Protein AF-X1M3Q6-F1 (afdb_monomer_lite)

Structure (mmCIF, N/CA/C/O backbone):
data_AF-X1M3Q6-F1
#
_entry.id   AF-X1M3Q6-F1
#
loop_
_atom_site.group_PDB
_atom_site.id
_atom_site.type_symbol
_atom_site.label_atom_id
_atom_site.label_alt_id
_atom_site.label_comp_id
_atom_site.label_asym_id
_atom_site.label_entity_id
_atom_site.label_seq_id
_atom_site.pdbx_PDB_ins_code
_atom_site.Cartn_x
_atom_site.Cartn_y
_atom_site.Cartn_z
_atom_site.occupancy
_atom_site.B_iso_or_equiv
_atom_site.auth_seq_id
_atom_site.auth_comp_id
_atom_site.auth_asym_id
_atom_site.auth_atom_id
_atom_site.pdbx_PDB_model_num
ATOM 1 N N . MET A 1 1 ? -21.995 0.492 13.964 1.00 58.50 1 MET A N 1
ATOM 2 C CA . MET A 1 1 ? -20.852 -0.408 14.244 1.00 58.50 1 MET A CA 1
ATOM 3 C C . MET A 1 1 ? -21.040 -0.987 15.648 1.00 58.50 1 MET A C 1
ATOM 5 O O . MET A 1 1 ? -21.218 -0.200 16.566 1.00 58.50 1 MET A O 1
ATOM 9 N N . ARG A 1 2 ? -21.118 -2.322 15.800 1.00 78.56 2 ARG A N 1
ATOM 10 C CA . ARG A 1 2 ? -21.557 -3.027 17.035 1.00 78.56 2 ARG A CA 1
ATOM 11 C C . ARG A 1 2 ? -20.423 -3.525 17.957 1.00 78.56 2 ARG A C 1
ATOM 13 O O . ARG A 1 2 ? -20.710 -4.186 18.943 1.00 78.56 2 ARG A O 1
ATOM 20 N N . ALA A 1 3 ? -19.159 -3.243 17.648 1.00 85.38 3 ALA A N 1
ATOM 21 C CA . ALA A 1 3 ? -18.028 -3.716 18.453 1.00 85.38 3 ALA A CA 1
ATOM 22 C C . ALA A 1 3 ? -17.893 -2.928 19.767 1.00 85.38 3 ALA A C 1
ATOM 24 O O . ALA A 1 3 ? -18.060 -1.710 19.764 1.00 85.38 3 ALA A O 1
ATOM 25 N N . GLU A 1 4 ? -17.565 -3.597 20.871 1.00 88.81 4 GLU A N 1
ATOM 26 C CA . GLU A 1 4 ? -17.412 -2.968 22.191 1.00 88.81 4 GLU A CA 1
ATOM 27 C C . GLU A 1 4 ? -16.165 -2.063 22.243 1.00 88.81 4 GLU A C 1
ATOM 29 O O . GLU A 1 4 ? -16.247 -0.890 22.617 1.00 88.81 4 GLU A O 1
ATOM 34 N N . ARG A 1 5 ? -15.040 -2.571 21.719 1.00 92.69 5 ARG A N 1
ATOM 35 C CA . ARG A 1 5 ? -13.788 -1.842 21.470 1.00 92.69 5 ARG A CA 1
ATOM 36 C C . ARG A 1 5 ? -13.325 -2.016 20.027 1.00 92.69 5 ARG A C 1
ATOM 38 O O . ARG A 1 5 ? -13.762 -2.926 19.325 1.00 92.69 5 ARG A O 1
ATOM 45 N N . ILE A 1 6 ? -12.446 -1.124 19.587 1.00 94.94 6 ILE A N 1
ATOM 46 C CA . ILE A 1 6 ? -11.931 -1.057 18.222 1.00 94.94 6 ILE A CA 1
ATOM 47 C C . ILE A 1 6 ? -10.414 -1.041 18.277 1.00 94.94 6 ILE A C 1
ATOM 49 O O . ILE A 1 6 ? -9.827 -0.220 18.977 1.00 94.94 6 ILE A O 1
ATOM 53 N N . ILE A 1 7 ? -9.792 -1.933 17.514 1.00 94.88 7 ILE A N 1
ATOM 54 C CA . ILE A 1 7 ? -8.346 -1.957 17.331 1.00 94.88 7 ILE A CA 1
ATOM 55 C C . ILE A 1 7 ? -8.037 -1.225 16.028 1.00 94.88 7 ILE A C 1
ATOM 57 O O . ILE A 1 7 ? -8.482 -1.637 14.958 1.00 94.88 7 ILE A O 1
ATOM 61 N N . ALA A 1 8 ? -7.301 -0.125 16.122 1.00 94.56 8 ALA A N 1
ATOM 62 C CA . ALA A 1 8 ? -6.708 0.542 14.975 1.00 94.56 8 ALA A CA 1
ATOM 63 C C . ALA A 1 8 ? -5.263 0.061 14.809 1.00 94.56 8 ALA A C 1
ATOM 65 O O . ALA A 1 8 ? -4.517 -0.018 15.780 1.00 94.56 8 ALA A O 1
ATOM 66 N N . ILE A 1 9 ? -4.855 -0.223 13.575 1.00 94.69 9 ILE A N 1
ATOM 67 C CA . ILE A 1 9 ? -3.487 -0.682 13.282 1.00 94.69 9 ILE A CA 1
ATOM 68 C C . ILE A 1 9 ? -2.482 0.469 13.143 1.00 94.69 9 ILE A C 1
ATOM 70 O O . ILE A 1 9 ? -1.281 0.244 13.055 1.00 94.69 9 ILE A O 1
ATOM 74 N N . THR A 1 10 ? -2.960 1.717 13.114 1.00 92.50 10 THR A N 1
ATOM 75 C CA . THR A 1 10 ? -2.135 2.932 13.071 1.00 92.50 10 THR A CA 1
ATOM 76 C C . THR A 1 10 ? -2.843 4.102 13.762 1.00 92.50 10 THR A C 1
ATOM 78 O O . THR A 1 10 ? -4.074 4.136 13.862 1.00 92.50 10 THR A O 1
ATOM 81 N N . GLU A 1 11 ? -2.083 5.126 14.159 1.00 94.19 11 GLU A N 1
ATOM 82 C CA . GLU A 1 11 ? -2.645 6.394 14.660 1.00 94.19 11 GLU A CA 1
ATOM 83 C C . GLU A 1 11 ? -3.439 7.167 13.594 1.00 94.19 11 GLU A C 1
ATOM 85 O O . GLU A 1 11 ? -4.361 7.924 13.908 1.00 94.19 11 GLU A O 1
ATOM 90 N N . ILE A 1 12 ? -3.114 6.985 12.310 1.00 95.25 12 ILE A N 1
ATOM 91 C CA . ILE A 1 12 ? -3.873 7.591 11.208 1.00 95.25 12 ILE A CA 1
ATOM 92 C C . ILE A 1 12 ? -5.292 7.016 11.181 1.00 95.25 12 ILE A C 1
ATOM 94 O O . ILE A 1 12 ? -6.262 7.777 11.150 1.00 95.25 12 ILE A O 1
ATOM 98 N N . GLU A 1 13 ? -5.425 5.693 11.278 1.00 95.31 13 GLU A N 1
ATOM 99 C CA . GLU A 1 13 ? -6.733 5.040 11.333 1.00 95.31 13 GLU A CA 1
ATOM 100 C C . GLU A 1 13 ? -7.500 5.411 12.608 1.00 95.31 13 GLU A C 1
ATOM 102 O O . GLU A 1 13 ? -8.691 5.719 12.529 1.00 95.31 13 GLU A O 1
ATOM 107 N N . ARG A 1 14 ? -6.831 5.512 13.768 1.00 96.31 14 ARG A N 1
ATOM 108 C CA . ARG A 1 14 ? -7.467 6.025 14.996 1.00 96.31 14 ARG A CA 1
ATOM 109 C C . ARG A 1 14 ? -8.060 7.419 14.788 1.00 96.31 14 ARG A C 1
ATOM 111 O O . ARG A 1 14 ? -9.234 7.631 15.090 1.00 96.31 14 ARG A O 1
ATOM 118 N N . ARG A 1 15 ? -7.293 8.362 14.227 1.00 97.62 15 ARG A N 1
ATOM 119 C CA . ARG A 1 15 ? -7.790 9.719 13.934 1.00 97.62 15 ARG A CA 1
ATOM 120 C C . ARG A 1 15 ? -8.973 9.690 12.974 1.00 97.62 15 ARG A C 1
ATOM 122 O O . ARG A 1 15 ? -9.954 10.393 13.208 1.00 97.62 15 ARG A O 1
ATOM 129 N N . ARG A 1 16 ? -8.921 8.865 11.929 1.00 97.31 16 ARG A N 1
ATOM 130 C CA . ARG A 1 16 ? -10.015 8.713 10.961 1.00 97.31 16 ARG A CA 1
ATOM 131 C C . ARG A 1 16 ? -11.300 8.194 11.611 1.00 97.31 16 ARG A C 1
ATOM 133 O O . ARG A 1 16 ? -12.382 8.664 11.269 1.00 97.31 16 ARG A O 1
ATOM 140 N N . LEU A 1 17 ? -11.196 7.246 12.540 1.00 96.19 17 LEU A N 1
ATOM 141 C CA . LEU A 1 17 ? -12.340 6.704 13.281 1.00 96.19 17 LEU A CA 1
ATOM 142 C C . LEU A 1 17 ? -12.957 7.753 14.217 1.00 96.19 17 LEU A C 1
ATOM 144 O O . LEU A 1 17 ? -14.181 7.878 14.252 1.00 96.19 17 LEU A O 1
ATOM 148 N N . ILE A 1 18 ? -12.130 8.562 14.886 1.00 96.94 18 ILE A N 1
ATOM 149 C CA . ILE A 1 18 ? -12.599 9.690 15.709 1.00 96.94 18 ILE A CA 1
ATOM 150 C C . ILE A 1 18 ? -13.372 10.705 14.854 1.00 96.94 18 ILE A C 1
ATOM 152 O O . ILE A 1 18 ? -14.479 11.093 15.219 1.00 96.94 18 ILE A O 1
ATOM 156 N N . HIS A 1 19 ? -12.865 11.061 13.667 1.00 97.31 19 HIS A N 1
ATOM 157 C CA . HIS A 1 19 ? -13.566 11.963 12.735 1.00 97.31 19 HIS A CA 1
ATOM 158 C C . HIS A 1 19 ? -14.913 11.410 12.242 1.00 97.31 19 HIS A C 1
ATOM 160 O O . HIS A 1 19 ? -15.780 12.175 11.833 1.00 97.31 19 HIS A O 1
ATOM 166 N N . LYS A 1 20 ? -15.115 10.089 12.293 1.00 95.50 20 LYS A N 1
ATOM 167 C CA . LYS A 1 20 ? -16.391 9.431 11.972 1.00 95.50 20 LYS A CA 1
ATOM 168 C C . LYS A 1 20 ? -17.354 9.352 13.168 1.00 95.50 20 LYS A C 1
ATOM 170 O O . LYS A 1 20 ? -18.382 8.688 13.064 1.00 95.50 20 LYS A O 1
ATOM 175 N N . GLY A 1 21 ? -17.028 9.995 14.292 1.00 96.00 21 GLY A N 1
ATOM 176 C CA . GLY A 1 21 ? -17.870 10.056 15.491 1.00 96.00 21 GLY A CA 1
ATOM 177 C C . GLY A 1 21 ? -17.688 8.886 16.461 1.00 96.00 21 GLY A C 1
ATOM 178 O O . GLY A 1 21 ? -18.514 8.689 17.349 1.00 96.00 21 GLY A O 1
ATOM 179 N N . ILE A 1 22 ? -16.632 8.084 16.305 1.00 95.44 22 ILE A N 1
ATOM 180 C CA . ILE A 1 22 ? -16.313 7.021 17.261 1.00 95.44 22 ILE A CA 1
ATOM 181 C C . ILE A 1 22 ? -15.539 7.622 18.430 1.00 95.44 22 ILE A C 1
ATOM 183 O O . ILE A 1 22 ? -14.513 8.269 18.230 1.00 95.44 22 ILE A O 1
ATOM 187 N N . SER A 1 23 ? -16.010 7.371 19.651 1.00 95.38 23 SER A N 1
ATOM 188 C CA . SER A 1 23 ? -15.355 7.908 20.840 1.00 95.38 23 SER A CA 1
ATOM 189 C C . SER A 1 23 ? -13.928 7.387 21.010 1.00 95.38 23 SER A C 1
ATOM 191 O O . SER A 1 23 ? -13.655 6.201 20.799 1.00 95.38 23 SER A O 1
ATOM 193 N N . ALA A 1 24 ? -13.023 8.274 21.421 1.00 96.12 24 ALA A N 1
ATOM 194 C CA . ALA A 1 24 ? -11.602 7.979 21.535 1.00 96.12 24 ALA A CA 1
ATOM 195 C C . ALA A 1 24 ? -11.315 6.876 22.565 1.00 96.12 24 ALA A C 1
ATOM 197 O O . ALA A 1 24 ? -10.440 6.050 22.313 1.00 96.12 24 ALA A O 1
ATOM 198 N N . GLU A 1 25 ? -12.069 6.801 23.671 1.00 96.81 25 GLU A N 1
ATOM 199 C CA . GLU A 1 25 ? -11.898 5.743 24.680 1.00 96.81 25 GLU A CA 1
ATOM 200 C C . GLU A 1 25 ? -12.246 4.335 24.175 1.00 96.81 25 GLU A C 1
ATOM 202 O O . GLU A 1 25 ? -11.870 3.338 24.791 1.00 96.81 25 GLU A O 1
ATOM 207 N N . ARG A 1 26 ? -12.940 4.228 23.036 1.00 95.62 26 ARG A N 1
ATOM 208 C CA . ARG A 1 26 ? -13.290 2.940 22.422 1.00 95.62 26 ARG A CA 1
ATOM 209 C C . ARG A 1 26 ? -12.235 2.437 21.446 1.00 95.62 26 ARG A C 1
ATOM 211 O O . ARG A 1 26 ? -12.387 1.323 20.946 1.00 95.62 26 ARG A O 1
ATOM 218 N N . ILE A 1 27 ? -11.203 3.228 21.151 1.00 97.00 27 ILE A N 1
ATOM 219 C CA . ILE A 1 27 ? -10.184 2.904 20.151 1.00 97.00 27 ILE A CA 1
ATOM 220 C C . ILE A 1 27 ? -8.838 2.684 20.843 1.00 97.00 27 ILE A C 1
ATOM 222 O O . ILE A 1 27 ? -8.310 3.587 21.486 1.00 97.00 27 ILE A O 1
ATOM 226 N N . VAL A 1 28 ? -8.251 1.506 20.645 1.00 96.19 28 VAL A N 1
ATOM 227 C CA . VAL A 1 28 ? -6.867 1.197 21.020 1.00 96.19 28 VAL A CA 1
ATOM 228 C C . VAL A 1 28 ? -6.032 1.049 19.755 1.00 96.19 28 VAL A C 1
ATOM 230 O O . VAL A 1 28 ? -6.486 0.442 18.785 1.00 96.19 28 VAL A O 1
ATOM 233 N N . VAL A 1 29 ? -4.824 1.612 19.740 1.00 94.62 29 VAL A N 1
ATOM 234 C CA . VAL A 1 29 ? -3.882 1.374 18.642 1.00 94.62 29 VAL A CA 1
ATOM 235 C C . VAL A 1 29 ? -3.015 0.178 18.995 1.00 94.62 29 VAL A C 1
ATOM 237 O O . VAL A 1 29 ? -2.289 0.212 19.985 1.00 94.62 29 VAL A O 1
ATOM 240 N N . ILE A 1 30 ? -3.100 -0.873 18.186 1.00 92.62 30 ILE A N 1
ATOM 241 C CA . ILE A 1 30 ? -2.181 -2.011 18.225 1.00 92.62 30 ILE A CA 1
ATOM 242 C C . ILE A 1 30 ? -1.536 -2.052 16.844 1.00 92.62 30 ILE A C 1
ATOM 244 O O . ILE A 1 30 ? -2.205 -2.473 15.900 1.00 92.62 30 ILE A O 1
ATOM 248 N N . PRO A 1 31 ? -0.295 -1.556 16.695 1.00 88.25 31 PRO A N 1
ATOM 249 C CA . PRO A 1 31 ? 0.387 -1.569 15.414 1.00 88.25 31 PRO A CA 1
ATOM 250 C C . PRO A 1 31 ? 0.434 -2.985 14.849 1.00 88.25 31 PRO A C 1
ATOM 252 O O . PRO A 1 31 ? 0.957 -3.892 15.495 1.00 88.25 31 PRO A O 1
ATOM 255 N N . ASP A 1 32 ? -0.104 -3.160 13.646 1.00 85.06 32 ASP A N 1
ATOM 256 C CA . ASP A 1 32 ? 0.107 -4.389 12.890 1.00 85.06 32 ASP A CA 1
ATOM 257 C C . ASP A 1 32 ? 1.493 -4.278 12.253 1.00 85.06 32 ASP A C 1
ATOM 259 O O . ASP A 1 32 ? 1.710 -3.564 11.270 1.00 85.06 32 ASP A O 1
ATOM 263 N N . GLY A 1 33 ? 2.477 -4.829 12.960 1.00 68.19 33 GLY A N 1
ATOM 264 C CA . GLY A 1 33 ? 3.879 -4.671 12.628 1.00 68.19 33 GLY A CA 1
ATOM 265 C C . GLY A 1 33 ? 4.231 -5.454 11.373 1.00 68.19 33 GLY A C 1
ATOM 266 O O . GLY A 1 33 ? 4.325 -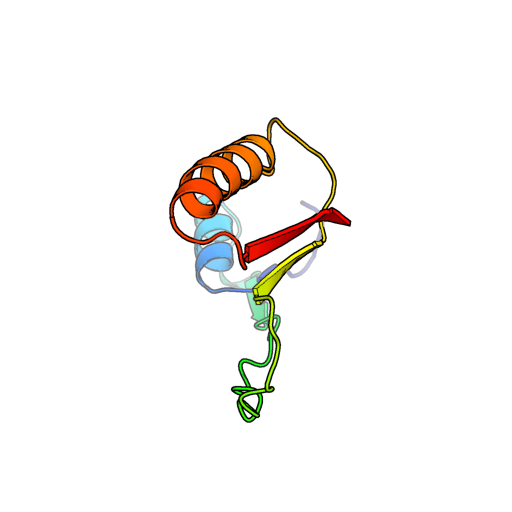6.676 11.411 1.00 68.19 33 GLY A O 1
ATOM 267 N N . VAL A 1 34 ? 4.554 -4.751 10.290 1.00 65.44 34 VAL A N 1
ATOM 268 C CA . VAL A 1 34 ? 5.486 -5.296 9.302 1.00 65.44 34 VAL A CA 1
ATOM 269 C C . VAL A 1 34 ? 6.877 -5.044 9.869 1.00 65.44 34 VAL A C 1
ATOM 271 O O . VAL A 1 34 ? 7.301 -3.894 10.000 1.00 65.44 34 VAL A O 1
ATOM 274 N N . THR A 1 35 ? 7.577 -6.093 10.293 1.00 64.06 35 THR A N 1
ATOM 275 C CA . THR A 1 35 ? 8.951 -5.956 10.779 1.00 64.06 35 THR A CA 1
ATOM 276 C C . THR A 1 35 ? 9.828 -5.469 9.624 1.00 64.06 35 THR A C 1
ATOM 278 O O . THR A 1 35 ? 10.215 -6.246 8.759 1.00 64.06 35 THR A O 1
ATOM 281 N N . LEU A 1 36 ? 10.174 -4.178 9.619 1.00 57.47 36 LEU A N 1
ATOM 282 C CA . LEU A 1 36 ? 11.227 -3.604 8.772 1.00 57.47 36 LEU A CA 1
ATOM 283 C C . LEU A 1 36 ? 12.611 -3.973 9.324 1.00 57.47 36 LEU A C 1
ATOM 285 O O . LEU A 1 36 ? 13.508 -3.131 9.414 1.00 57.47 36 LEU A O 1
ATOM 289 N N . SER A 1 37 ? 12.804 -5.227 9.744 1.00 59.97 37 SER A N 1
ATOM 290 C CA . SER A 1 37 ? 14.159 -5.751 9.808 1.00 59.97 37 SER A CA 1
ATOM 291 C C . SER A 1 37 ? 14.685 -5.577 8.398 1.00 59.97 37 SER A C 1
ATOM 293 O O . SER A 1 37 ? 14.138 -6.184 7.479 1.00 59.97 37 SER A O 1
ATOM 295 N N . HIS A 1 38 ? 15.658 -4.684 8.222 1.00 60.38 38 HIS A N 1
ATOM 296 C CA . HIS A 1 38 ? 16.366 -4.569 6.963 1.00 60.38 38 HIS A CA 1
ATOM 297 C C . HIS A 1 38 ? 16.900 -5.978 6.727 1.00 60.38 38 HIS A C 1
ATOM 299 O O . HIS A 1 38 ? 17.720 -6.428 7.537 1.00 60.38 38 HIS A O 1
ATOM 305 N N . PRO A 1 39 ? 16.376 -6.741 5.748 1.00 61.59 39 PRO A N 1
ATOM 306 C CA . PRO A 1 39 ? 17.008 -8.005 5.438 1.00 61.59 39 PRO A CA 1
ATOM 307 C C . PRO A 1 39 ? 18.461 -7.644 5.163 1.00 61.59 39 PRO A C 1
ATOM 309 O O . PRO A 1 39 ? 18.707 -6.654 4.470 1.00 61.59 39 PRO A O 1
ATOM 312 N N . ASN A 1 40 ? 19.407 -8.367 5.770 1.00 60.00 40 ASN A N 1
ATOM 313 C CA . ASN A 1 40 ? 20.809 -8.240 5.395 1.00 60.00 40 ASN A CA 1
ATOM 314 C C . ASN A 1 40 ? 20.824 -8.335 3.872 1.00 60.00 40 ASN A C 1
ATOM 316 O O . ASN A 1 40 ? 20.496 -9.391 3.326 1.00 60.00 40 ASN A O 1
ATOM 320 N N . THR A 1 41 ? 21.064 -7.211 3.199 1.00 59.75 41 THR A N 1
ATOM 321 C CA . THR A 1 41 ? 21.085 -7.144 1.747 1.00 59.75 41 THR A CA 1
ATOM 322 C C . THR A 1 41 ? 22.335 -7.889 1.339 1.00 59.75 41 THR A C 1
ATOM 324 O O . THR A 1 41 ? 23.413 -7.318 1.227 1.00 59.75 41 THR A O 1
ATOM 327 N N . VAL A 1 42 ? 22.204 -9.204 1.201 1.00 61.19 42 VAL A N 1
ATOM 328 C CA . VAL A 1 42 ? 23.123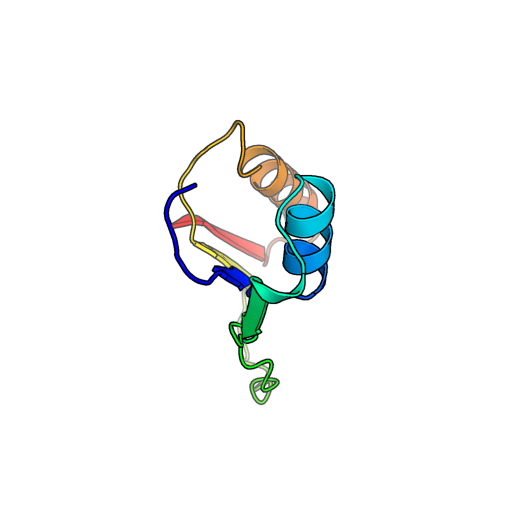 -9.985 0.397 1.00 61.19 42 VAL A CA 1
ATOM 329 C C . VAL A 1 42 ? 22.872 -9.464 -1.003 1.00 61.19 42 VAL A C 1
ATOM 331 O O . VAL A 1 42 ? 21.806 -9.739 -1.542 1.00 61.19 42 VAL A O 1
ATOM 334 N N . GLU A 1 43 ? 23.773 -8.637 -1.537 1.00 64.06 43 GLU A N 1
ATOM 335 C CA . GLU A 1 43 ? 23.774 -8.306 -2.960 1.00 64.06 43 GLU A CA 1
ATOM 336 C C . GLU A 1 43 ? 23.939 -9.622 -3.712 1.00 64.06 43 GLU A C 1
ATOM 338 O O . GLU A 1 43 ? 25.016 -10.224 -3.681 1.00 64.06 43 GLU A O 1
ATOM 343 N N . PRO A 1 44 ? 22.881 -10.148 -4.332 1.00 58.66 44 PRO A N 1
ATOM 344 C CA . PRO A 1 44 ? 23.017 -11.373 -5.073 1.00 58.66 44 PRO A CA 1
ATOM 345 C C . PRO A 1 44 ? 23.531 -11.001 -6.471 1.00 58.66 44 PRO A C 1
ATOM 347 O O . PRO A 1 44 ? 23.166 -9.947 -6.998 1.00 58.66 44 PRO A O 1
ATOM 350 N N . PRO A 1 45 ? 24.314 -11.864 -7.133 1.00 63.31 45 PRO A N 1
ATOM 351 C CA . PRO A 1 45 ? 24.813 -11.624 -8.485 1.00 63.31 45 PRO A CA 1
ATOM 352 C C . PRO A 1 45 ? 23.707 -11.847 -9.535 1.00 63.31 45 PRO A C 1
ATOM 354 O O . PRO A 1 45 ? 23.897 -12.574 -10.508 1.00 63.31 45 PRO A O 1
ATOM 357 N N . TYR A 1 46 ? 22.505 -11.309 -9.317 1.00 64.94 46 TYR A N 1
ATOM 358 C CA . TYR A 1 46 ? 21.382 -11.551 -10.211 1.00 64.94 46 TYR A CA 1
ATOM 359 C C . TYR A 1 46 ? 21.482 -10.660 -11.444 1.00 64.94 46 TYR A C 1
ATOM 361 O O . TYR A 1 46 ? 21.459 -9.435 -11.367 1.00 64.94 46 TYR A O 1
ATOM 369 N N . GLU A 1 47 ? 21.498 -11.314 -12.601 1.00 79.88 47 GLU A N 1
ATOM 370 C CA . GLU A 1 47 ? 21.397 -10.693 -13.922 1.00 79.88 47 GLU A CA 1
ATOM 371 C C . GLU A 1 47 ? 20.121 -9.843 -14.073 1.00 79.88 47 GLU A C 1
ATOM 373 O O . GLU A 1 47 ? 20.091 -8.918 -14.879 1.00 79.88 47 GLU A O 1
ATOM 378 N N . TYR A 1 48 ? 19.081 -10.112 -13.269 1.00 81.19 48 TYR A N 1
ATOM 379 C CA . TYR A 1 48 ? 17.788 -9.430 -13.316 1.00 81.19 48 TYR A CA 1
ATOM 380 C C . TYR A 1 48 ? 17.310 -8.941 -11.947 1.00 81.19 48 TYR A C 1
ATOM 382 O O . TYR A 1 48 ? 17.345 -9.675 -10.959 1.00 81.19 48 TYR A O 1
ATOM 390 N N . ILE A 1 49 ? 16.734 -7.739 -11.924 1.00 88.00 49 ILE A N 1
ATOM 391 C CA . ILE A 1 49 ? 15.989 -7.199 -10.785 1.00 88.00 49 ILE A CA 1
ATOM 392 C C . ILE A 1 49 ? 14.519 -7.577 -10.971 1.00 88.00 49 ILE A C 1
ATOM 394 O O . ILE A 1 49 ? 13.867 -7.136 -11.920 1.00 88.00 49 ILE A O 1
ATOM 398 N N . THR A 1 50 ? 13.989 -8.405 -10.071 1.00 89.31 50 THR A N 1
ATOM 399 C CA . THR A 1 50 ? 12.581 -8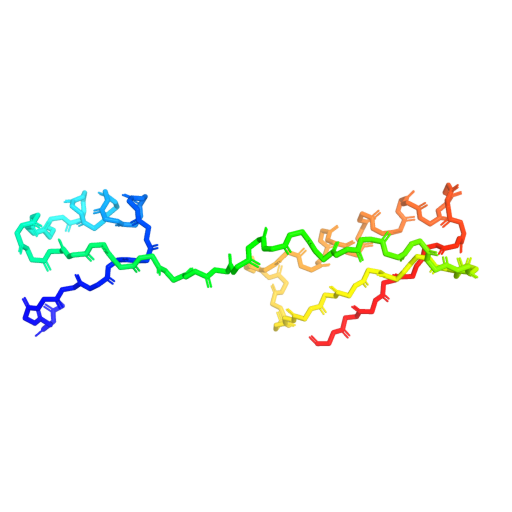.821 -10.114 1.00 89.31 50 THR A CA 1
ATOM 400 C C . THR A 1 50 ? 11.766 -8.035 -9.100 1.00 89.31 50 THR A C 1
ATOM 402 O O . THR A 1 50 ? 12.004 -8.116 -7.899 1.00 89.31 50 THR A O 1
ATOM 405 N N . ILE A 1 51 ? 10.773 -7.304 -9.592 1.00 90.62 51 ILE A N 1
ATOM 406 C CA . ILE A 1 51 ? 9.741 -6.656 -8.790 1.00 90.62 51 ILE A CA 1
ATOM 407 C C . ILE A 1 51 ? 8.573 -7.637 -8.698 1.00 90.62 51 ILE A C 1
ATOM 409 O O . ILE A 1 51 ? 7.980 -8.001 -9.713 1.00 90.62 51 ILE A O 1
ATOM 413 N N . LEU A 1 52 ? 8.255 -8.083 -7.485 1.00 91.44 52 LEU A N 1
ATOM 414 C CA . LEU A 1 52 ? 7.118 -8.958 -7.215 1.00 91.44 52 LEU A CA 1
ATOM 415 C C . LEU A 1 52 ? 5.947 -8.131 -6.677 1.00 91.44 52 LEU A C 1
ATOM 417 O O . LEU A 1 52 ? 6.077 -7.458 -5.657 1.00 91.44 52 LEU A O 1
ATOM 421 N N . SER A 1 53 ? 4.799 -8.205 -7.345 1.00 90.44 53 SER A N 1
ATOM 422 C CA . SER A 1 53 ? 3.539 -7.623 -6.888 1.00 90.44 53 SER A CA 1
ATOM 423 C C . SER A 1 53 ? 2.562 -8.748 -6.575 1.00 90.44 53 SER A C 1
ATOM 425 O O . SER A 1 53 ? 2.150 -9.472 -7.475 1.00 90.44 53 SER A O 1
ATOM 427 N N . ILE A 1 54 ? 2.215 -8.909 -5.299 1.00 89.31 54 ILE A N 1
ATOM 428 C CA . ILE A 1 54 ? 1.188 -9.862 -4.871 1.00 89.31 54 ILE A CA 1
ATOM 429 C C . ILE A 1 54 ? -0.061 -9.061 -4.538 1.00 89.31 54 ILE A C 1
ATOM 431 O O . ILE A 1 54 ? -0.046 -8.218 -3.636 1.00 89.31 54 ILE A O 1
ATOM 435 N N . GLY A 1 55 ? -1.150 -9.311 -5.251 1.00 85.00 55 GLY A N 1
ATOM 436 C CA . GLY A 1 55 ? -2.383 -8.592 -5.000 1.00 85.00 55 GLY A CA 1
ATOM 437 C C . GLY A 1 55 ? -3.491 -8.925 -5.979 1.00 85.00 55 GLY A C 1
ATOM 438 O O . GLY A 1 55 ? -3.274 -9.293 -7.125 1.00 85.00 55 GLY A O 1
ATOM 439 N N . ARG A 1 56 ? -4.730 -8.723 -5.529 1.00 81.88 56 ARG A N 1
ATOM 440 C CA . ARG A 1 56 ? -5.906 -8.896 -6.384 1.00 81.88 56 ARG A CA 1
ATOM 441 C C . ARG A 1 56 ? -5.850 -7.941 -7.569 1.00 81.88 56 ARG A C 1
ATOM 443 O O . ARG A 1 56 ? -5.786 -6.737 -7.339 1.00 81.88 56 ARG A O 1
ATOM 450 N N . LEU A 1 57 ? -5.993 -8.465 -8.784 1.00 81.00 57 LEU A N 1
ATOM 451 C CA . LEU A 1 57 ? -6.227 -7.668 -9.989 1.00 81.00 57 LEU A CA 1
ATOM 452 C C . LEU A 1 57 ? -7.552 -6.901 -9.848 1.00 81.00 57 LEU A C 1
ATOM 454 O O . LEU A 1 57 ? -8.633 -7.450 -10.043 1.00 81.00 57 LEU A O 1
ATOM 458 N N . ASP A 1 58 ? -7.459 -5.637 -9.451 1.00 82.62 58 ASP A N 1
ATOM 459 C CA . ASP A 1 58 ? -8.581 -4.721 -9.265 1.00 82.62 58 ASP A CA 1
ATOM 460 C C . ASP A 1 58 ? -8.155 -3.368 -9.825 1.00 82.62 58 ASP A C 1
ATOM 462 O O . ASP A 1 58 ? -7.635 -2.494 -9.127 1.00 82.62 58 ASP A O 1
ATOM 466 N N . VAL A 1 59 ? -8.374 -3.240 -11.130 1.00 72.06 59 VAL A N 1
ATOM 467 C CA . VAL A 1 59 ? -7.943 -2.103 -11.946 1.00 72.06 59 VAL A CA 1
ATOM 468 C C . VAL A 1 59 ? -8.465 -0.774 -11.394 1.00 72.06 59 VAL A C 1
ATOM 470 O O . VAL A 1 59 ? -7.798 0.242 -11.518 1.00 72.06 59 VAL A O 1
ATOM 473 N N . LEU A 1 60 ? -9.629 -0.768 -10.740 1.00 77.75 60 LEU A N 1
ATOM 474 C CA . LEU A 1 60 ? -10.259 0.468 -10.281 1.00 77.75 60 LEU A CA 1
ATOM 475 C C . LEU A 1 60 ? -9.708 0.960 -8.941 1.00 77.75 60 LEU A C 1
ATOM 477 O O . LEU A 1 60 ? -9.644 2.165 -8.716 1.00 77.75 60 LEU A O 1
ATOM 481 N N . ASN A 1 61 ? -9.330 0.049 -8.039 1.00 81.06 61 ASN A N 1
ATOM 482 C CA . ASN A 1 61 ? -9.031 0.417 -6.649 1.00 81.06 61 ASN A CA 1
ATOM 483 C C . ASN A 1 61 ? -7.606 0.093 -6.205 1.00 81.06 61 ASN A C 1
ATOM 485 O O . ASN A 1 61 ? -7.205 0.489 -5.107 1.00 81.06 61 ASN A O 1
ATOM 489 N N . LYS A 1 62 ? -6.856 -0.677 -6.997 1.00 83.88 62 LYS A N 1
ATOM 490 C CA . LYS A 1 62 ? -5.527 -1.170 -6.617 1.00 83.88 62 LYS A CA 1
ATOM 491 C C . LYS A 1 62 ? -4.416 -0.730 -7.568 1.00 83.88 62 LYS A C 1
ATOM 493 O O . LYS A 1 62 ? -3.252 -0.923 -7.230 1.00 83.88 62 LYS A O 1
ATOM 498 N N . GLY A 1 63 ? -4.758 -0.084 -8.686 1.00 87.50 63 GLY A N 1
ATOM 499 C CA . GLY A 1 63 ? -3.805 0.647 -9.524 1.00 87.50 63 GLY A CA 1
ATOM 500 C C . GLY A 1 63 ? -2.786 -0.236 -10.246 1.00 87.50 63 GLY A C 1
ATOM 501 O O . GLY A 1 63 ? -1.660 0.201 -10.492 1.00 87.50 63 GLY A O 1
ATOM 502 N N . GLN A 1 64 ? -3.122 -1.496 -10.552 1.00 88.81 64 GLN A N 1
ATOM 503 C CA . GLN A 1 64 ? -2.203 -2.368 -11.296 1.00 88.81 64 GLN A CA 1
ATOM 504 C C . GLN A 1 64 ? -1.940 -1.875 -12.721 1.00 88.81 64 GLN A C 1
ATOM 506 O O . GLN A 1 64 ? -0.872 -2.134 -13.263 1.00 88.81 64 GLN A O 1
ATOM 511 N N . ASP A 1 65 ? -2.876 -1.145 -13.317 1.00 90.00 65 ASP A N 1
ATOM 512 C CA . ASP A 1 65 ? -2.698 -0.443 -14.586 1.00 90.00 65 ASP A CA 1
ATOM 513 C C . ASP A 1 65 ? -1.565 0.592 -14.510 1.00 90.00 65 ASP A C 1
ATOM 515 O O . ASP A 1 65 ? -0.700 0.620 -15.386 1.00 90.00 65 ASP A O 1
ATOM 519 N N . ILE A 1 66 ? -1.513 1.375 -13.428 1.00 91.50 66 ILE A N 1
ATOM 520 C CA . ILE A 1 66 ? -0.446 2.351 -13.178 1.00 91.50 66 ILE A CA 1
ATOM 521 C C . ILE A 1 66 ? 0.894 1.629 -13.003 1.00 91.50 66 ILE A C 1
ATOM 523 O O . ILE A 1 66 ? 1.898 2.040 -13.585 1.00 91.50 66 ILE A O 1
ATOM 527 N N . LEU A 1 67 ? 0.918 0.523 -12.249 1.00 91.25 67 LEU A N 1
ATOM 528 C CA . LEU A 1 67 ? 2.123 -0.294 -12.080 1.00 91.25 67 LEU A CA 1
ATOM 529 C C . LEU A 1 67 ? 2.630 -0.847 -13.422 1.00 91.25 67 LEU A C 1
ATOM 531 O O . LEU A 1 67 ? 3.823 -0.766 -13.708 1.00 91.25 67 LEU A O 1
ATOM 535 N N . LEU A 1 68 ? 1.736 -1.379 -14.259 1.00 90.56 68 LEU A N 1
ATOM 536 C CA . LEU A 1 68 ? 2.083 -1.895 -15.585 1.00 90.56 68 LEU A CA 1
ATOM 537 C C . LEU A 1 68 ? 2.657 -0.798 -16.491 1.00 90.56 68 LEU A C 1
ATOM 539 O O . LEU A 1 68 ? 3.690 -1.014 -17.129 1.00 90.56 68 LEU A O 1
ATOM 543 N N .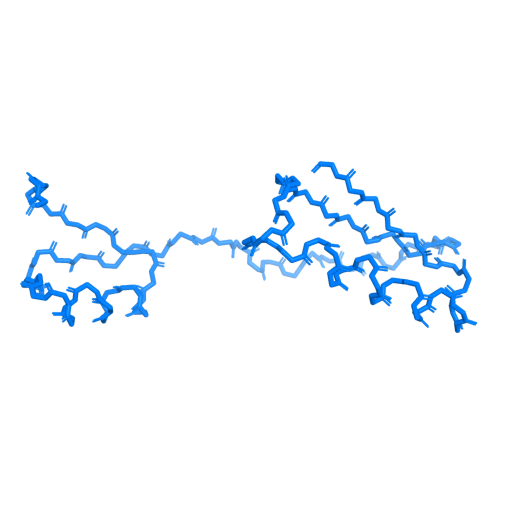 GLN A 1 69 ? 2.039 0.386 -16.510 1.00 92.44 69 GLN A N 1
ATOM 544 C CA . GLN A 1 69 ? 2.542 1.538 -17.265 1.00 92.44 69 GLN A CA 1
ATOM 545 C C . GLN A 1 69 ? 3.930 1.968 -16.774 1.00 92.44 69 GLN A C 1
ATOM 547 O O . GLN A 1 69 ? 4.841 2.149 -17.581 1.00 92.44 69 GLN A O 1
ATOM 552 N N . ALA A 1 70 ? 4.125 2.062 -15.456 1.00 92.62 70 ALA A N 1
ATOM 553 C CA . ALA A 1 70 ? 5.410 2.428 -14.868 1.00 92.62 70 ALA A CA 1
ATOM 554 C C . ALA A 1 70 ? 6.522 1.432 -15.239 1.00 92.62 70 ALA A C 1
ATOM 556 O O . ALA A 1 70 ? 7.625 1.840 -15.604 1.00 92.62 70 ALA A O 1
ATOM 557 N N . ILE A 1 71 ? 6.229 0.128 -15.213 1.00 93.38 71 ILE A N 1
ATOM 558 C CA . ILE A 1 71 ? 7.192 -0.901 -15.621 1.00 93.38 71 ILE A CA 1
ATOM 559 C C . ILE A 1 71 ? 7.512 -0.829 -17.114 1.00 93.38 71 ILE A C 1
ATOM 561 O O . ILE A 1 71 ? 8.669 -1.034 -17.477 1.00 93.38 71 ILE A O 1
ATOM 565 N N . SER A 1 72 ? 6.542 -0.499 -17.972 1.00 91.56 72 SER A N 1
ATOM 566 C CA . SER A 1 72 ? 6.807 -0.285 -19.401 1.00 91.56 72 SER A CA 1
ATOM 567 C C . SER A 1 72 ? 7.827 0.835 -19.619 1.00 91.56 72 SER A C 1
ATOM 569 O O . SER A 1 72 ? 8.795 0.638 -20.343 1.00 91.56 72 SER A O 1
ATOM 571 N N . LEU A 1 73 ? 7.662 1.972 -18.935 1.00 93.06 73 LEU A N 1
ATOM 572 C CA . LEU A 1 73 ? 8.571 3.121 -19.050 1.00 93.06 73 LEU A CA 1
ATOM 573 C C . LEU A 1 73 ? 9.986 2.818 -18.541 1.00 93.06 73 LEU A C 1
ATOM 575 O O . LEU A 1 73 ? 10.972 3.362 -19.038 1.00 93.06 73 LEU A O 1
ATOM 579 N N . ILE A 1 74 ? 10.091 1.977 -17.513 1.00 92.06 74 ILE A N 1
ATOM 580 C CA . ILE A 1 74 ? 11.372 1.609 -16.908 1.00 92.06 74 ILE A CA 1
ATOM 581 C C . ILE A 1 74 ? 12.117 0.582 -17.763 1.00 92.06 74 ILE A C 1
ATOM 583 O O . ILE A 1 74 ? 13.339 0.677 -17.890 1.00 92.06 74 ILE A O 1
ATOM 587 N N . LYS A 1 75 ? 11.405 -0.370 -18.376 1.00 89.19 75 LYS A N 1
ATOM 588 C CA . LYS A 1 75 ? 12.003 -1.411 -19.222 1.00 89.19 75 LYS A CA 1
ATOM 589 C C . LYS A 1 75 ? 12.783 -0.851 -20.409 1.00 89.19 75 LYS A C 1
ATOM 591 O O . LYS A 1 75 ? 13.807 -1.429 -20.764 1.00 89.19 75 LYS A O 1
ATOM 596 N N . ASP A 1 76 ? 12.359 0.287 -20.954 1.00 86.62 76 ASP A N 1
ATOM 597 C CA . ASP A 1 76 ? 13.058 0.964 -22.055 1.00 86.62 76 ASP A CA 1
ATOM 598 C C . ASP A 1 76 ? 14.464 1.444 -21.656 1.00 86.62 76 ASP A C 1
ATOM 600 O O . ASP A 1 76 ? 15.362 1.524 -22.491 1.00 86.62 76 ASP A O 1
ATOM 604 N N . LYS A 1 77 ? 14.671 1.752 -20.370 1.00 91.31 77 LYS A N 1
ATOM 605 C CA . LYS A 1 77 ? 15.957 2.217 -19.822 1.00 91.31 77 LYS A CA 1
ATOM 606 C C . LYS A 1 77 ? 16.746 1.111 -19.123 1.00 91.31 77 LYS A C 1
ATOM 608 O O . LYS A 1 77 ? 17.964 1.207 -19.006 1.00 91.31 77 LYS A O 1
ATOM 613 N N . HIS A 1 78 ? 16.055 0.075 -18.655 1.00 90.38 78 HIS A N 1
ATOM 614 C CA . HIS A 1 78 ? 16.609 -1.008 -17.852 1.00 90.38 78 HIS A CA 1
ATOM 615 C C . HIS A 1 78 ? 16.017 -2.348 -18.303 1.00 90.38 78 HIS A C 1
ATOM 617 O O . HIS A 1 78 ? 15.017 -2.832 -17.766 1.00 90.38 78 HIS A O 1
ATOM 623 N N . SER A 1 79 ? 16.663 -2.977 -19.285 1.00 88.12 79 SER A N 1
ATOM 624 C CA . SER A 1 79 ? 16.234 -4.267 -19.848 1.00 88.12 79 SER A CA 1
ATOM 625 C C . SER A 1 79 ? 16.319 -5.430 -18.853 1.00 88.12 79 SER A C 1
ATOM 627 O O . SER A 1 79 ? 15.692 -6.472 -19.053 1.00 88.12 79 SER A O 1
ATOM 629 N N . ASN A 1 80 ? 17.060 -5.253 -17.757 1.00 91.38 80 ASN A N 1
ATOM 630 C CA . ASN A 1 80 ? 17.227 -6.245 -16.706 1.00 91.38 80 ASN A CA 1
ATOM 631 C C . ASN A 1 80 ? 16.136 -6.199 -15.617 1.00 91.38 80 ASN A C 1
ATOM 633 O O . ASN A 1 80 ? 16.236 -6.925 -14.629 1.00 91.38 80 ASN A O 1
ATOM 637 N N . ILE A 1 81 ? 15.083 -5.390 -15.776 1.00 91.81 81 ILE A N 1
ATOM 638 C CA . ILE A 1 81 ? 13.960 -5.339 -14.830 1.00 91.81 81 ILE A CA 1
ATOM 639 C C . ILE A 1 81 ? 12.811 -6.245 -15.289 1.00 91.81 81 ILE A C 1
ATOM 641 O O . ILE A 1 81 ? 12.334 -6.183 -16.427 1.00 91.81 81 ILE A O 1
ATOM 645 N N . LYS A 1 82 ? 12.320 -7.080 -14.368 1.00 90.81 82 LYS A N 1
ATOM 646 C CA . LYS A 1 82 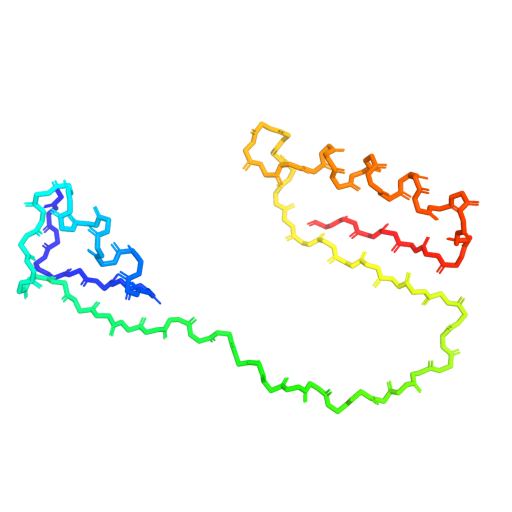? 11.166 -7.967 -14.561 1.00 90.81 82 LYS A CA 1
ATOM 647 C C . LYS A 1 82 ? 10.087 -7.646 -13.529 1.00 90.81 82 LYS A C 1
ATOM 649 O O . LYS A 1 82 ? 10.393 -7.464 -12.358 1.00 90.81 82 LYS A O 1
ATOM 654 N N . LEU A 1 83 ? 8.828 -7.608 -13.961 1.00 91.44 83 LEU A N 1
ATOM 655 C CA . LEU A 1 83 ? 7.665 -7.550 -13.074 1.00 91.44 83 LEU A CA 1
ATOM 656 C C . LEU A 1 83 ? 6.982 -8.916 -13.086 1.00 91.44 83 LEU A C 1
ATOM 658 O O . LEU A 1 83 ? 6.674 -9.434 -14.160 1.00 91.44 83 LEU A O 1
ATOM 662 N N . VAL A 1 84 ? 6.723 -9.461 -11.903 1.00 92.38 84 VAL A N 1
ATOM 663 C CA . VAL A 1 84 ? 5.870 -10.634 -11.699 1.00 92.38 84 VAL A CA 1
ATOM 664 C C . VAL A 1 84 ? 4.658 -10.182 -10.894 1.00 92.38 84 VAL A C 1
ATOM 666 O O . VAL A 1 84 ? 4.820 -9.576 -9.836 1.00 92.38 84 VAL A O 1
ATOM 669 N N . ILE A 1 85 ? 3.456 -10.453 -11.404 1.00 90.12 85 ILE A N 1
ATOM 670 C CA . ILE A 1 85 ? 2.194 -10.180 -10.708 1.00 90.12 85 ILE A CA 1
ATOM 671 C C . ILE A 1 85 ? 1.556 -11.523 -10.354 1.00 90.12 85 ILE A C 1
ATOM 673 O O . ILE A 1 85 ? 1.414 -12.367 -11.241 1.00 90.12 85 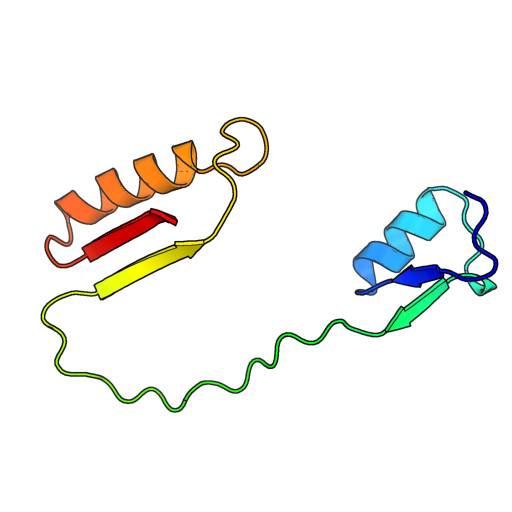ILE A O 1
ATOM 677 N N . ILE A 1 86 ? 1.209 -11.709 -9.079 1.00 86.56 86 ILE A N 1
ATOM 678 C CA . ILE A 1 86 ? 0.522 -12.895 -8.543 1.00 86.56 86 ILE A CA 1
ATOM 679 C C . ILE A 1 86 ? -0.799 -12.472 -7.903 1.00 86.56 86 ILE A C 1
ATOM 681 O O . ILE A 1 86 ? -0.772 -11.562 -7.039 1.00 86.56 86 ILE A O 1
#

pLDDT: mean 85.53, std 12.02, range [57.47, 97.62]

Organism: NCBI:txid412755

Secondary structure (DSSP, 8-state):
---SSEEESSHHHHHHHHHTT--GGGEEE-----------------SSEEEEE-S---TTTT-HHHHHHHHHHHHTT-TTEEEEE-

Sequence (86 aa):
MRAERIIAITEIERRRLIHKGISAERIVVIPDGVTLSHPNTVEPPYEYITILSIGRLDVLNKGQDILLQAISLIKDKHSNIKLVII

Foldseek 3Di:
DPDQAAEDQDVVVLVVVVVVVDDNVRYDYDHPDPPPPVPPPPPDPDLADEDEAEDDPDVPPPPVVVVVVVVVVVCVVPVRYHYDYD

Radius of gyration: 19.72 Å; chains: 1; bounding box: 46×25×47 Å